Protein AF-A0A4P9ZA91-F1 (afdb_monomer_lite)

Sequence (167 aa):
MGTISAMVVMFHLCQRIFALCLKIILFPQLQAVVFDAVLTREGLYDVLFNYNLRNRYKPDTLNIPRILFKSVLPTLFSEISHLALVLVPVVGPLIVSIKRAPRRAKDGHKRCFELLGWKPEVINDYCAKNNFDYTKVGLVLLFLEMIPGFTFFFLFTNNIGMALWMV

InterPro domains:
  IPR052786 Outer_spore_wall_assembly [PTHR34292] (3-166)

Secondary structure (DSSP, 8-state):
-HHHHHHHHHHHHHHHHHHHHHHHHHHHHHHHHHHHHHHHHTT-HHHHHHHHHHTT--------HHHHHHHHHHHHHHHHHHHHHHTSTTHHHHHHHHHHHHHHHHHHTHHHHHHTT--HHHHHHHHHHTHHHHHHHHHHHHHHHTSTTTHHHHHHHHHHHHHHTT-

Structure (mmCIF, N/CA/C/O backbone):
data_AF-A0A4P9ZA91-F1
#
_entry.id   AF-A0A4P9ZA91-F1
#
loop_
_atom_site.group_PDB
_atom_site.id
_atom_site.type_symbol
_atom_site.label_atom_id
_atom_site.label_alt_id
_atom_site.label_comp_id
_atom_site.label_asym_id
_atom_site.label_entity_id
_atom_site.label_seq_id
_atom_site.pdbx_PDB_ins_code
_atom_site.Cartn_x
_atom_site.Cartn_y
_atom_site.Cartn_z
_atom_site.occupancy
_atom_site.B_iso_or_equiv
_atom_site.auth_seq_id
_atom_site.auth_comp_id
_atom_site.auth_asym_id
_atom_site.auth_atom_id
_atom_site.pdbx_PDB_model_num
ATOM 1 N N . MET A 1 1 ? 13.490 5.624 -43.321 1.00 62.06 1 MET A N 1
ATOM 2 C CA . MET A 1 1 ? 13.629 4.813 -42.087 1.00 62.06 1 MET A CA 1
ATOM 3 C C . MET A 1 1 ? 13.373 5.627 -40.811 1.00 62.06 1 MET A C 1
ATOM 5 O O . MET A 1 1 ? 12.617 5.157 -39.973 1.00 62.06 1 MET A O 1
ATOM 9 N N . GLY A 1 2 ? 13.910 6.849 -40.660 1.00 81.44 2 GLY A N 1
ATOM 10 C CA . GLY A 1 2 ? 13.720 7.655 -39.436 1.00 81.44 2 GLY A CA 1
ATOM 11 C C . GLY A 1 2 ? 12.282 8.116 -39.1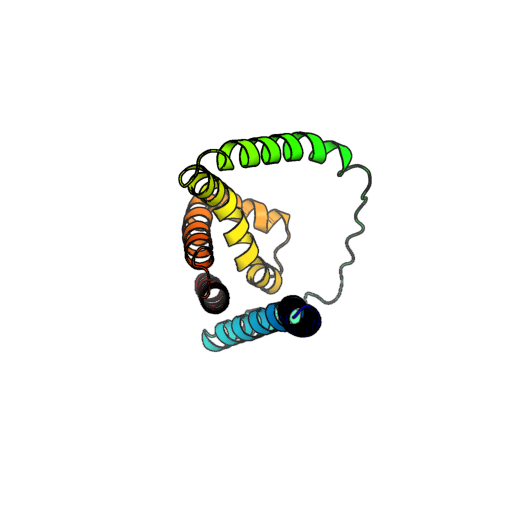37 1.00 81.44 2 GLY A C 1
ATOM 12 O O . GLY A 1 2 ? 11.884 8.154 -37.979 1.00 81.44 2 GLY A O 1
ATOM 13 N N . THR A 1 3 ? 11.469 8.398 -40.159 1.00 88.12 3 THR A N 1
ATOM 14 C CA . THR A 1 3 ? 10.080 8.875 -39.992 1.00 88.12 3 THR A CA 1
ATOM 15 C C . THR A 1 3 ? 9.137 7.810 -39.427 1.00 88.12 3 THR A C 1
ATOM 17 O O . THR A 1 3 ? 8.306 8.115 -38.578 1.00 88.12 3 THR A O 1
ATOM 20 N N . ILE A 1 4 ? 9.306 6.549 -39.835 1.00 91.25 4 ILE A N 1
ATOM 21 C CA . ILE A 1 4 ? 8.513 5.417 -39.330 1.00 91.25 4 ILE A CA 1
ATOM 22 C C . ILE A 1 4 ? 8.850 5.155 -37.856 1.00 91.25 4 ILE A C 1
ATOM 24 O O . ILE A 1 4 ? 7.950 5.009 -37.034 1.00 91.25 4 ILE A O 1
ATOM 28 N N . SER A 1 5 ? 10.140 5.181 -37.501 1.00 87.88 5 SER A N 1
ATOM 29 C CA . SER A 1 5 ? 10.580 5.075 -36.103 1.00 87.88 5 SER A CA 1
ATOM 30 C C . SER A 1 5 ? 10.004 6.209 -35.242 1.00 87.88 5 SER A C 1
ATOM 32 O O . SER A 1 5 ? 9.466 5.956 -34.165 1.00 87.88 5 SER A O 1
ATOM 34 N N . ALA A 1 6 ? 10.005 7.448 -35.751 1.00 92.06 6 ALA A N 1
ATOM 35 C CA . ALA A 1 6 ? 9.415 8.588 -35.053 1.00 92.06 6 ALA A CA 1
ATOM 36 C C . ALA A 1 6 ? 7.902 8.421 -34.805 1.00 92.06 6 ALA A C 1
ATOM 38 O O . ALA A 1 6 ? 7.435 8.715 -33.705 1.00 92.06 6 ALA A O 1
ATOM 39 N N . MET A 1 7 ? 7.143 7.896 -35.776 1.00 92.56 7 MET A N 1
ATOM 40 C CA . MET A 1 7 ? 5.708 7.613 -35.611 1.00 92.56 7 MET A CA 1
ATOM 41 C C . MET A 1 7 ? 5.442 6.543 -34.545 1.00 92.56 7 MET A C 1
ATOM 43 O O . MET A 1 7 ? 4.571 6.727 -33.694 1.00 92.56 7 MET A O 1
ATOM 47 N N . VAL A 1 8 ? 6.222 5.456 -34.542 1.00 93.31 8 VAL A N 1
ATOM 48 C CA . VAL A 1 8 ? 6.110 4.383 -33.537 1.00 93.31 8 VAL A CA 1
ATOM 49 C C . VAL A 1 8 ? 6.415 4.914 -32.134 1.00 93.31 8 VAL A C 1
ATOM 51 O O . VAL A 1 8 ? 5.679 4.635 -31.185 1.00 93.31 8 VAL A O 1
ATOM 54 N N . VAL A 1 9 ? 7.454 5.742 -31.993 1.00 93.50 9 VAL A N 1
ATOM 55 C CA . VAL A 1 9 ? 7.795 6.379 -30.712 1.00 93.50 9 VAL A CA 1
ATOM 56 C C . VAL A 1 9 ? 6.687 7.330 -30.254 1.00 93.50 9 VAL A C 1
ATOM 58 O O . VAL A 1 9 ? 6.321 7.304 -29.078 1.00 93.50 9 VAL A O 1
ATOM 61 N N . MET A 1 10 ? 6.101 8.123 -31.157 1.00 94.88 10 MET A N 1
ATOM 62 C CA . MET A 1 10 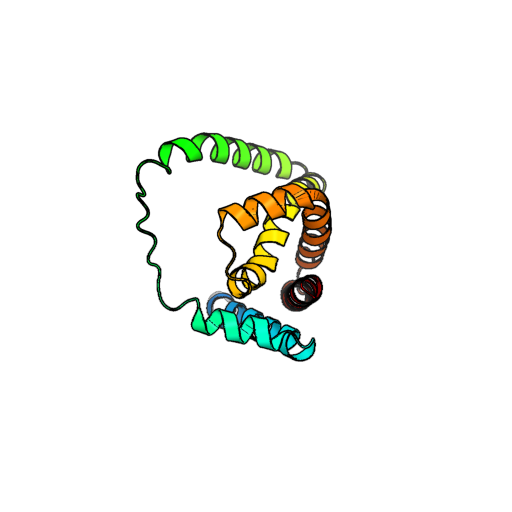? 4.988 9.013 -30.809 1.00 94.88 10 MET A CA 1
ATOM 63 C C . MET A 1 10 ? 3.758 8.242 -30.324 1.00 94.88 10 MET A C 1
ATOM 65 O O . MET A 1 10 ? 3.142 8.635 -29.333 1.00 94.88 10 MET A O 1
ATOM 69 N N . PHE A 1 11 ? 3.432 7.121 -30.970 1.00 94.69 11 PHE A N 1
ATOM 70 C CA . PHE A 1 11 ? 2.328 6.266 -30.544 1.00 94.69 11 PHE A CA 1
ATOM 71 C C . PHE A 1 11 ? 2.568 5.692 -29.139 1.00 94.69 11 PHE A C 1
ATOM 73 O O . PHE A 1 11 ? 1.695 5.784 -28.275 1.00 94.69 11 PHE A O 1
ATOM 80 N N . HIS A 1 12 ? 3.778 5.194 -28.861 1.00 91.19 12 HIS A N 1
ATOM 81 C CA . HIS A 1 12 ? 4.141 4.714 -27.524 1.00 91.19 12 HIS A CA 1
ATOM 82 C C . HIS A 1 12 ? 4.099 5.814 -26.456 1.00 91.19 12 HIS A C 1
ATOM 84 O O . HIS A 1 12 ? 3.671 5.555 -25.328 1.00 91.19 12 HIS A O 1
ATOM 90 N N . LEU A 1 13 ? 4.523 7.037 -26.787 1.00 92.06 13 LEU A N 1
ATOM 91 C CA . LEU A 1 13 ? 4.426 8.185 -25.884 1.00 92.06 13 LEU A CA 1
ATOM 92 C C . LEU A 1 13 ? 2.964 8.519 -25.580 1.00 92.06 13 LEU A C 1
ATOM 94 O O . LEU A 1 13 ? 2.604 8.654 -24.412 1.00 92.06 13 LEU A O 1
ATOM 98 N N . CYS A 1 14 ? 2.115 8.571 -26.607 1.00 94.75 14 CYS A N 1
ATOM 99 C CA . CYS A 1 14 ? 0.687 8.826 -26.455 1.00 94.75 14 CYS A CA 1
ATOM 100 C C . CYS A 1 14 ? 0.012 7.756 -25.581 1.00 94.75 14 CYS A C 1
ATOM 102 O O . CYS A 1 14 ? -0.679 8.085 -24.617 1.00 94.75 14 CYS A O 1
ATOM 104 N N . GLN A 1 15 ? 0.301 6.473 -25.827 1.00 91.38 15 GLN A N 1
ATOM 105 C CA . GLN A 1 15 ? -0.215 5.364 -25.021 1.00 91.38 15 GLN A CA 1
ATOM 106 C C . GLN A 1 15 ? 0.226 5.459 -23.551 1.00 91.38 15 GLN A C 1
ATOM 108 O O . GLN A 1 15 ? -0.581 5.228 -22.650 1.00 91.38 15 GLN A O 1
ATOM 113 N N . ARG A 1 16 ? 1.488 5.826 -23.285 1.00 87.75 16 ARG A N 1
ATOM 114 C CA . ARG A 1 16 ? 2.001 6.021 -21.917 1.00 87.75 16 ARG A CA 1
ATOM 115 C C . ARG A 1 16 ? 1.309 7.182 -21.210 1.00 87.75 16 ARG A C 1
ATOM 117 O O . ARG A 1 16 ? 0.922 7.031 -20.054 1.00 87.75 16 ARG A O 1
ATOM 124 N N . ILE A 1 17 ? 1.125 8.307 -21.896 1.00 89.19 17 ILE A N 1
ATOM 125 C CA . ILE A 1 17 ? 0.430 9.483 -21.356 1.00 89.19 17 ILE A CA 1
ATOM 126 C C . ILE A 1 17 ? -1.028 9.137 -21.038 1.00 89.19 17 ILE A C 1
ATOM 128 O O . ILE A 1 17 ? -1.505 9.427 -19.943 1.00 89.19 17 ILE A O 1
ATOM 132 N N . PHE A 1 18 ? -1.719 8.459 -21.954 1.00 89.38 18 PHE A N 1
ATOM 133 C CA . PHE A 1 18 ? -3.103 8.042 -21.755 1.00 89.38 18 PHE A CA 1
ATOM 134 C C . PHE A 1 18 ? -3.251 7.065 -20.580 1.00 89.38 18 PHE A C 1
ATOM 136 O O . PHE A 1 18 ? -4.099 7.264 -19.710 1.00 89.38 18 PHE A O 1
ATOM 143 N N . ALA A 1 19 ? -2.380 6.056 -20.495 1.00 83.31 19 ALA A N 1
ATOM 144 C CA . ALA A 1 19 ? -2.368 5.109 -19.382 1.00 83.31 19 ALA A CA 1
ATOM 145 C C . ALA A 1 19 ? -2.098 5.799 -18.033 1.00 83.31 19 ALA A C 1
ATOM 147 O O . ALA A 1 19 ? -2.733 5.463 -17.033 1.00 83.31 19 ALA A O 1
ATOM 148 N N . LEU A 1 20 ? -1.198 6.789 -17.998 1.00 82.88 20 LEU A N 1
ATOM 149 C CA . LEU A 1 20 ? -0.969 7.609 -16.806 1.00 82.88 20 LEU A CA 1
ATOM 150 C C . LEU A 1 20 ? -2.218 8.410 -16.428 1.00 82.88 20 LEU A C 1
ATOM 152 O O . LEU A 1 20 ? -2.586 8.440 -15.258 1.00 82.88 20 LEU A O 1
ATOM 156 N N . CYS A 1 21 ? -2.895 9.007 -17.407 1.00 82.56 21 CYS A N 1
ATOM 157 C CA . CYS A 1 21 ? -4.103 9.794 -17.183 1.00 82.56 21 CYS A CA 1
ATOM 158 C C . CYS A 1 21 ? -5.231 8.936 -16.585 1.00 82.56 21 CYS A C 1
ATOM 160 O O . CYS A 1 21 ? -5.789 9.281 -15.542 1.00 82.56 21 CYS A O 1
ATOM 162 N N . LEU A 1 22 ? -5.486 7.756 -17.167 1.00 82.25 22 LEU A N 1
ATOM 163 C CA . LEU A 1 22 ? -6.441 6.785 -16.624 1.00 82.25 22 LEU A CA 1
ATOM 164 C C . LEU A 1 22 ? -6.067 6.345 -15.206 1.00 82.25 22 LEU A C 1
ATOM 166 O O . LEU A 1 22 ? -6.927 6.280 -14.328 1.00 82.25 22 LEU A O 1
ATOM 170 N N . LYS A 1 23 ? -4.783 6.071 -14.957 1.00 76.38 23 LYS A N 1
ATOM 171 C CA . LYS A 1 23 ? -4.310 5.646 -13.637 1.00 76.38 23 LYS A CA 1
ATOM 172 C C . LYS A 1 23 ? -4.464 6.740 -12.577 1.00 76.38 23 LYS A C 1
ATOM 174 O O . LYS A 1 23 ? -4.710 6.422 -11.422 1.00 76.38 23 LYS A O 1
ATOM 179 N N . ILE A 1 24 ? -4.315 8.010 -12.942 1.00 77.31 24 ILE A N 1
ATOM 180 C CA . ILE A 1 24 ? -4.440 9.124 -11.994 1.00 77.31 24 ILE A CA 1
ATOM 181 C C . ILE A 1 24 ? -5.912 9.428 -11.693 1.00 77.31 24 ILE A C 1
ATOM 183 O O . ILE A 1 24 ? -6.251 9.679 -10.541 1.00 77.31 24 ILE A O 1
ATOM 187 N N . ILE A 1 25 ? -6.782 9.398 -12.707 1.00 76.19 25 ILE A N 1
ATOM 188 C CA . ILE A 1 25 ? -8.174 9.856 -12.576 1.00 76.19 25 ILE A CA 1
ATOM 189 C C . ILE A 1 25 ? -9.115 8.708 -12.202 1.00 76.19 25 ILE A C 1
ATOM 191 O O . ILE A 1 25 ? -9.840 8.789 -11.213 1.00 76.19 25 ILE A O 1
ATOM 195 N N . LEU A 1 26 ? -9.111 7.634 -12.993 1.00 74.75 26 LEU A N 1
ATOM 196 C CA . LEU A 1 26 ? -10.138 6.595 -12.927 1.00 74.75 26 LEU A CA 1
ATOM 197 C C . LEU A 1 26 ? -9.857 5.588 -11.809 1.00 74.75 26 LEU A C 1
ATOM 199 O O . LEU A 1 26 ? -10.764 5.130 -11.119 1.00 74.75 26 LEU A O 1
ATOM 203 N N . PHE A 1 27 ? -8.585 5.254 -11.617 1.00 77.81 27 PHE A N 1
ATOM 204 C CA . PHE A 1 27 ? -8.168 4.235 -10.665 1.00 77.81 27 PHE A CA 1
ATOM 205 C C . PHE A 1 27 ? -8.568 4.508 -9.203 1.00 77.81 27 PHE A C 1
ATOM 207 O O . PHE A 1 27 ? -9.175 3.619 -8.602 1.00 77.81 27 PHE A O 1
ATOM 214 N N . PRO A 1 28 ? -8.316 5.699 -8.618 1.00 73.06 28 PRO A N 1
ATOM 215 C CA . PRO A 1 28 ? -8.732 5.964 -7.239 1.00 73.06 28 PRO A CA 1
ATOM 216 C C . PRO A 1 28 ? -10.258 5.948 -7.072 1.00 73.06 28 PRO A C 1
ATOM 218 O O . PRO A 1 28 ? -10.759 5.476 -6.054 1.00 73.06 28 PRO A O 1
ATOM 221 N N . GLN A 1 29 ? -11.008 6.413 -8.078 1.00 73.94 29 GLN A N 1
ATOM 222 C CA . GLN A 1 29 ? -12.473 6.418 -8.044 1.00 73.94 29 GLN A CA 1
ATOM 223 C C . GLN A 1 29 ? -13.047 5.000 -8.115 1.00 73.94 29 GLN A C 1
ATOM 225 O O . GLN A 1 29 ? -13.918 4.648 -7.324 1.00 73.94 29 GLN A O 1
ATOM 230 N N . LEU A 1 30 ? -12.525 4.162 -9.017 1.00 77.69 30 LEU A N 1
ATOM 231 C CA . LEU A 1 30 ? -12.945 2.766 -9.147 1.00 77.69 30 LEU A CA 1
ATOM 232 C C . LEU A 1 30 ? -12.692 1.975 -7.862 1.00 77.69 30 LEU A C 1
ATOM 234 O O . LEU A 1 30 ? -13.559 1.221 -7.428 1.00 77.69 30 LEU A O 1
ATOM 238 N N . GLN A 1 31 ? -11.527 2.159 -7.237 1.00 79.06 31 GLN A N 1
ATOM 239 C CA . GLN A 1 31 ? -11.221 1.495 -5.972 1.00 79.06 31 GLN A CA 1
ATOM 240 C C . GLN A 1 31 ? -12.192 1.919 -4.864 1.00 79.06 31 GLN A C 1
ATOM 242 O O . GLN A 1 31 ? -12.687 1.055 -4.146 1.00 79.06 31 GLN A O 1
ATOM 247 N N . ALA A 1 32 ? -12.527 3.208 -4.758 1.00 77.62 32 ALA A N 1
ATOM 248 C CA . ALA A 1 32 ? -13.494 3.684 -3.769 1.00 77.62 32 ALA A CA 1
ATOM 249 C C . ALA A 1 32 ? -14.900 3.100 -3.995 1.00 77.62 32 ALA A C 1
ATOM 251 O O . ALA A 1 32 ? -15.512 2.601 -3.057 1.00 77.62 32 ALA A O 1
ATOM 252 N N . VAL A 1 33 ? -15.386 3.081 -5.240 1.00 79.88 33 VAL A N 1
ATOM 253 C CA . VAL A 1 33 ? -16.721 2.547 -5.567 1.00 79.88 33 VAL A CA 1
ATOM 254 C C . VAL A 1 33 ? -16.810 1.044 -5.305 1.00 79.88 33 VAL A C 1
ATOM 256 O O . VAL A 1 33 ? -17.789 0.580 -4.728 1.00 79.88 33 VAL A O 1
ATOM 259 N N . VAL A 1 34 ? -15.792 0.271 -5.697 1.00 81.69 34 VAL A N 1
ATOM 260 C CA . VAL A 1 34 ? -15.755 -1.178 -5.436 1.00 81.69 34 VAL A CA 1
ATOM 261 C C . VAL A 1 34 ? -15.710 -1.453 -3.936 1.00 81.69 34 VAL A C 1
ATOM 263 O O . VAL A 1 34 ? -16.403 -2.345 -3.456 1.00 81.69 34 VAL A O 1
ATOM 266 N N . PHE A 1 35 ? -14.928 -0.671 -3.196 1.00 80.56 35 PHE A N 1
ATOM 267 C CA . PHE A 1 35 ? -14.824 -0.779 -1.747 1.00 80.56 35 PHE A CA 1
ATOM 268 C C . PHE A 1 35 ? -16.174 -0.522 -1.061 1.00 80.56 35 PHE A C 1
ATOM 270 O O . PHE A 1 35 ? -16.652 -1.357 -0.295 1.00 80.56 35 PHE A O 1
ATOM 277 N N . ASP A 1 36 ? -16.834 0.585 -1.406 1.00 79.62 36 ASP A N 1
ATOM 278 C CA . ASP A 1 36 ? -18.139 0.951 -0.850 1.00 79.62 36 ASP A CA 1
ATOM 279 C C . ASP A 1 36 ? -19.227 -0.080 -1.245 1.00 79.62 36 ASP A C 1
ATOM 281 O O . ASP A 1 36 ? -20.104 -0.419 -0.442 1.00 79.62 36 ASP A O 1
ATOM 285 N N . ALA A 1 37 ? -19.141 -0.654 -2.453 1.00 82.19 37 ALA A N 1
ATOM 286 C CA . ALA A 1 37 ? -20.047 -1.707 -2.916 1.00 82.19 37 ALA A CA 1
ATOM 287 C C . ALA A 1 37 ? -19.889 -3.023 -2.134 1.00 82.19 37 ALA A C 1
ATOM 289 O O . ALA A 1 37 ? -20.892 -3.680 -1.850 1.00 82.19 37 ALA A O 1
ATOM 290 N N . VAL A 1 38 ? -18.660 -3.408 -1.768 1.00 83.06 38 VAL A N 1
ATOM 291 C CA . VAL A 1 38 ? -18.400 -4.594 -0.930 1.00 83.06 38 VAL A CA 1
ATOM 292 C C . VAL A 1 38 ? -18.980 -4.396 0.467 1.00 83.06 38 VAL A C 1
ATOM 294 O O . VAL A 1 38 ? -19.724 -5.250 0.937 1.00 83.06 38 VAL A O 1
ATOM 297 N N . LEU A 1 39 ? -18.747 -3.241 1.093 1.00 79.94 39 LEU A N 1
ATOM 298 C CA . LEU A 1 39 ? -19.287 -2.955 2.428 1.00 79.94 39 LEU A CA 1
ATOM 299 C C . LEU A 1 39 ? -20.815 -2.950 2.473 1.00 79.94 39 LEU A C 1
ATOM 301 O O . LEU A 1 39 ? -21.416 -3.407 3.444 1.00 79.94 39 LEU A O 1
ATOM 305 N N . THR A 1 40 ? -21.448 -2.459 1.408 1.00 80.69 40 THR A N 1
ATOM 306 C CA . THR A 1 40 ? -22.910 -2.482 1.288 1.00 80.69 40 THR A CA 1
ATOM 307 C C . THR A 1 40 ? -23.436 -3.917 1.193 1.00 80.69 40 THR A C 1
ATOM 309 O O . THR A 1 40 ? -24.486 -4.221 1.754 1.00 80.69 40 THR A O 1
ATOM 312 N N . ARG A 1 41 ? -22.710 -4.813 0.510 1.00 81.44 41 ARG A N 1
ATOM 313 C CA . ARG A 1 41 ? -23.088 -6.229 0.373 1.00 81.44 41 ARG A CA 1
ATOM 314 C C . ARG A 1 41 ? -22.940 -7.020 1.668 1.00 81.44 41 ARG A C 1
ATOM 316 O O . ARG A 1 41 ? -23.796 -7.849 1.945 1.00 81.44 41 ARG A O 1
ATOM 323 N N . GLU A 1 42 ? -21.907 -6.736 2.452 1.00 81.81 42 GLU A N 1
ATOM 324 C CA . GLU A 1 42 ? -21.642 -7.401 3.737 1.00 81.81 42 GLU A CA 1
ATOM 325 C C . GLU A 1 42 ? -22.506 -6.851 4.895 1.00 81.81 42 GLU A C 1
ATOM 327 O O . GLU A 1 42 ? -22.371 -7.271 6.039 1.00 81.81 42 GLU A O 1
ATOM 332 N N . GLY A 1 43 ? -23.428 -5.919 4.618 1.00 73.38 43 GLY A N 1
ATOM 333 C CA . GLY A 1 43 ? -24.405 -5.437 5.599 1.00 73.38 43 GLY A CA 1
ATOM 334 C C . GLY A 1 43 ? -23.936 -4.276 6.484 1.00 73.38 43 GLY A C 1
ATOM 335 O O . GLY A 1 43 ? -24.651 -3.903 7.408 1.00 73.38 43 GLY A O 1
ATOM 336 N N . LEU A 1 44 ? -22.796 -3.635 6.193 1.00 70.56 44 LEU A N 1
ATOM 337 C CA . LEU A 1 44 ? -22.288 -2.473 6.948 1.00 70.56 44 LEU A CA 1
ATOM 338 C C . LEU A 1 44 ? -22.857 -1.121 6.461 1.00 70.56 44 LEU A C 1
ATOM 340 O O . LEU A 1 44 ? -22.183 -0.085 6.490 1.00 70.56 44 LEU A O 1
ATOM 344 N N . TYR A 1 45 ? -24.121 -1.096 6.034 1.00 63.25 45 TYR A N 1
ATOM 345 C CA . TYR A 1 45 ? -24.775 0.117 5.523 1.00 63.25 45 TYR A CA 1
ATOM 346 C C . TYR A 1 45 ? -24.834 1.253 6.566 1.00 63.25 45 TYR A C 1
ATOM 348 O O . TYR A 1 45 ? -24.667 2.425 6.215 1.00 63.25 45 TYR A O 1
ATOM 356 N N . ASP A 1 46 ? -24.976 0.919 7.852 1.00 64.19 46 ASP A N 1
ATOM 357 C CA . ASP A 1 46 ? -25.058 1.895 8.949 1.00 64.19 46 ASP A CA 1
ATOM 358 C C . ASP A 1 46 ? -23.748 2.668 9.175 1.00 64.19 46 ASP A C 1
ATOM 360 O O . ASP A 1 46 ? -23.766 3.834 9.584 1.00 64.19 46 ASP A O 1
ATOM 364 N N . VAL A 1 47 ? -22.597 2.058 8.874 1.00 65.62 47 VAL A N 1
ATOM 365 C CA . VAL A 1 47 ? -21.279 2.703 9.016 1.00 65.62 47 VAL A CA 1
ATOM 366 C C . VAL A 1 47 ? -21.078 3.758 7.923 1.00 65.62 47 VAL A C 1
ATOM 368 O O . VAL A 1 47 ? -20.640 4.874 8.206 1.00 65.62 47 VAL A O 1
ATOM 371 N N . LEU A 1 48 ? -21.483 3.447 6.688 1.00 60.91 48 LEU A N 1
ATOM 372 C CA . LEU A 1 48 ? -21.462 4.377 5.552 1.00 60.91 48 LEU A CA 1
ATOM 373 C C . LEU A 1 48 ? -22.420 5.563 5.750 1.00 60.91 48 LEU A C 1
ATOM 375 O O . LEU A 1 48 ? -22.071 6.705 5.437 1.00 60.91 48 LEU A O 1
ATOM 379 N N . PHE A 1 49 ? -23.614 5.321 6.300 1.00 59.53 49 PHE A N 1
ATOM 380 C CA . PHE A 1 49 ? -24.594 6.379 6.554 1.00 59.53 49 PHE A CA 1
ATOM 381 C C . PHE A 1 49 ? -24.146 7.331 7.677 1.00 59.53 49 PHE A C 1
ATOM 383 O O . PHE A 1 49 ? -24.198 8.555 7.516 1.00 59.53 49 PHE A O 1
ATOM 390 N N . ASN A 1 50 ? -23.616 6.790 8.781 1.00 63.69 50 ASN A N 1
ATOM 391 C CA . ASN A 1 50 ? -23.099 7.587 9.898 1.00 63.69 50 ASN A CA 1
ATOM 392 C C . ASN A 1 50 ? -21.866 8.431 9.522 1.00 63.69 50 ASN A C 1
ATOM 394 O O . ASN A 1 50 ? -21.702 9.543 10.034 1.00 63.69 50 ASN A O 1
ATOM 398 N N . TYR A 1 51 ? -21.026 7.959 8.594 1.00 60.69 51 TYR A N 1
ATOM 399 C CA . TYR A 1 51 ? -19.898 8.730 8.062 1.00 60.69 51 TYR A CA 1
ATOM 400 C C . TYR A 1 51 ? -20.341 10.028 7.367 1.00 60.69 51 TYR A C 1
ATOM 402 O O . TYR A 1 51 ? -19.835 11.110 7.686 1.00 60.69 51 TYR A O 1
ATOM 410 N N . ASN A 1 52 ? -21.315 9.935 6.452 1.00 57.88 52 ASN A N 1
ATOM 411 C CA . ASN A 1 52 ? -21.781 11.071 5.647 1.00 57.88 52 ASN A CA 1
ATOM 412 C C . ASN A 1 52 ? -22.365 12.212 6.502 1.00 57.88 52 ASN A C 1
ATOM 414 O O . ASN A 1 52 ? -22.280 13.380 6.122 1.00 57.88 52 ASN A O 1
ATOM 418 N N . LEU A 1 53 ? -22.915 11.897 7.680 1.00 56.41 53 LEU A N 1
ATOM 419 C CA . LEU A 1 53 ? -23.443 12.888 8.623 1.00 56.41 53 LEU A CA 1
ATOM 420 C C . LEU A 1 53 ? -22.350 13.539 9.484 1.00 56.41 53 LEU A C 1
ATOM 422 O O . LEU A 1 53 ? -22.445 14.722 9.817 1.00 56.41 53 LEU A O 1
ATOM 426 N N . ARG A 1 54 ? -21.301 12.787 9.832 1.00 57.28 54 ARG A N 1
ATOM 427 C CA . ARG A 1 54 ? -20.234 13.228 10.741 1.00 57.28 54 ARG A CA 1
ATOM 428 C C . ARG A 1 54 ? -19.167 14.081 10.053 1.00 57.28 54 ARG A C 1
ATOM 430 O O . ARG A 1 54 ? -18.563 14.933 10.701 1.00 57.28 54 ARG A O 1
ATOM 437 N N . ASN A 1 55 ? -18.946 13.894 8.752 1.00 52.91 55 ASN A N 1
ATOM 438 C CA . ASN A 1 55 ? -17.818 14.500 8.043 1.00 52.91 55 ASN A CA 1
ATOM 439 C C . ASN A 1 55 ? -18.080 15.923 7.495 1.00 52.91 55 ASN A C 1
ATOM 441 O O . ASN A 1 55 ? -17.366 16.392 6.611 1.00 52.91 55 ASN A O 1
ATOM 445 N N . ARG A 1 56 ? -19.101 16.634 8.002 1.00 49.41 56 ARG A N 1
ATOM 446 C CA . ARG A 1 56 ? -19.526 17.929 7.441 1.00 49.41 56 ARG A CA 1
ATOM 447 C C . ARG A 1 56 ? -18.633 19.130 7.788 1.00 49.41 56 ARG A C 1
ATOM 449 O O . ARG A 1 56 ? -18.783 20.158 7.140 1.00 49.41 56 ARG A O 1
ATOM 456 N N . TYR A 1 57 ? -17.719 19.056 8.759 1.00 44.97 57 TYR A N 1
ATOM 457 C CA . TYR A 1 57 ? -16.783 20.161 9.021 1.00 44.97 57 TYR A CA 1
ATOM 458 C C . TYR A 1 57 ? -15.655 19.771 9.985 1.00 44.97 57 TYR A C 1
ATOM 460 O O . TYR A 1 57 ? -15.908 19.540 11.168 1.00 44.97 57 TYR A O 1
ATOM 468 N N . LYS A 1 58 ? -14.401 19.800 9.514 1.00 47.62 58 LYS A N 1
ATOM 469 C CA . LYS A 1 58 ? -13.273 20.272 10.332 1.00 47.62 58 LYS A CA 1
ATOM 470 C C . LYS A 1 58 ? -12.063 20.637 9.460 1.00 47.62 58 LYS A C 1
ATOM 472 O O . LYS A 1 58 ? -11.387 19.740 8.963 1.00 47.62 58 LYS A O 1
ATOM 477 N N . PRO A 1 59 ? -11.775 21.932 9.251 1.00 47.50 59 PRO A N 1
ATOM 478 C CA . PRO A 1 59 ? -10.484 22.343 8.727 1.00 47.50 59 PRO A CA 1
ATOM 479 C C . PRO A 1 59 ? -9.456 22.245 9.860 1.00 47.50 59 PRO A C 1
ATOM 481 O O . PRO A 1 59 ? -9.539 22.975 10.848 1.00 47.50 59 PRO A O 1
ATOM 484 N N . ASP A 1 60 ? -8.501 21.328 9.733 1.00 53.97 60 ASP A N 1
ATOM 485 C CA . ASP A 1 60 ? -7.337 21.299 10.614 1.00 53.97 60 ASP A CA 1
ATOM 486 C C . ASP A 1 60 ? -6.410 22.464 10.242 1.00 53.97 60 ASP A C 1
ATOM 488 O O . ASP A 1 60 ? -5.840 22.524 9.151 1.00 53.97 60 ASP A O 1
ATOM 492 N N . THR A 1 61 ? -6.253 23.417 11.158 1.00 53.16 61 THR A N 1
ATOM 493 C CA . THR A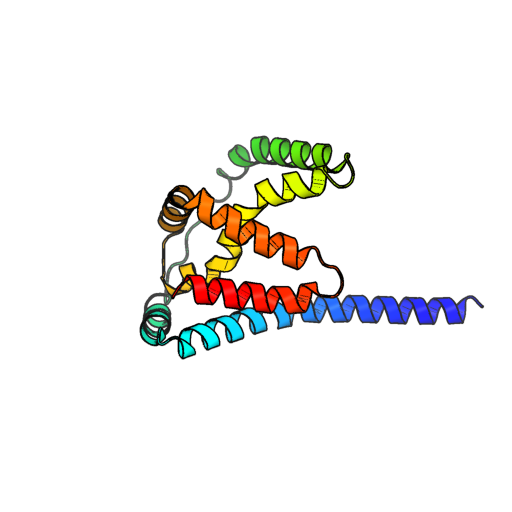 1 61 ? -5.252 24.480 11.067 1.00 53.16 61 THR A CA 1
ATOM 494 C C . THR A 1 61 ? -3.878 23.902 11.402 1.00 53.16 61 THR A C 1
ATOM 496 O O . THR A 1 61 ? -3.455 23.829 12.556 1.00 53.16 61 THR A O 1
ATOM 499 N N . LEU A 1 62 ? -3.174 23.444 10.367 1.00 59.97 62 LEU A N 1
ATOM 500 C CA . LEU A 1 62 ? -1.849 22.844 10.489 1.00 59.97 62 LEU A CA 1
ATOM 501 C C . LEU A 1 62 ? -0.757 23.930 10.455 1.00 59.97 62 LEU A C 1
ATOM 503 O O . LEU A 1 62 ? -0.550 24.594 9.442 1.00 59.97 62 LEU A O 1
ATOM 507 N N . ASN A 1 63 ? -0.016 24.092 11.553 1.00 58.72 63 ASN A N 1
ATOM 508 C CA . ASN A 1 63 ? 1.167 24.959 11.612 1.00 58.72 63 ASN A CA 1
ATOM 509 C C . ASN A 1 63 ? 2.387 24.241 11.003 1.00 58.72 63 ASN A C 1
ATOM 511 O O . ASN A 1 63 ? 3.107 23.497 11.670 1.00 58.72 63 ASN A O 1
ATOM 515 N N . ILE A 1 64 ? 2.607 24.486 9.710 1.00 59.31 64 ILE A N 1
ATOM 516 C CA . ILE A 1 64 ? 3.516 23.755 8.810 1.00 59.31 64 ILE A CA 1
ATOM 517 C C . ILE A 1 64 ? 5.039 23.931 9.065 1.00 59.31 64 ILE A C 1
ATOM 519 O O . ILE A 1 64 ? 5.771 22.965 8.838 1.00 59.31 64 ILE A O 1
ATOM 523 N N . PRO A 1 65 ? 5.595 25.056 9.570 1.00 59.06 65 PRO A N 1
ATOM 524 C CA . PRO A 1 65 ? 7.051 25.244 9.484 1.00 59.06 65 PRO A CA 1
ATOM 525 C C .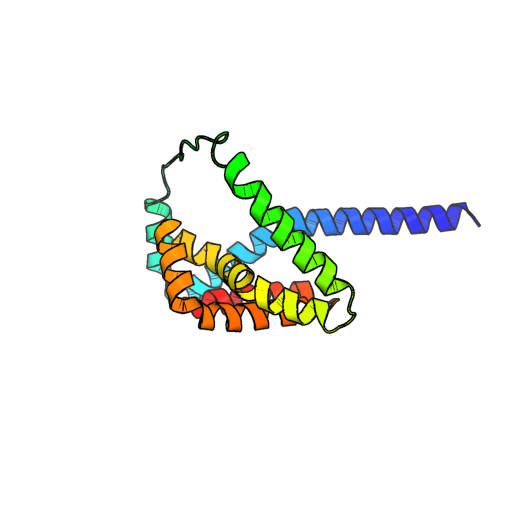 PRO A 1 65 ? 7.882 24.493 10.545 1.00 59.06 65 PRO A C 1
ATOM 527 O O . PRO A 1 65 ? 9.060 24.229 10.316 1.00 59.06 65 PRO A O 1
ATOM 530 N N . ARG A 1 66 ? 7.315 24.096 11.698 1.00 57.88 66 ARG A N 1
ATOM 531 C CA . ARG A 1 66 ? 8.097 23.523 12.824 1.00 57.88 66 ARG A CA 1
ATOM 532 C C . ARG A 1 66 ? 8.268 21.996 12.769 1.00 57.88 66 ARG A C 1
ATOM 534 O O . ARG A 1 66 ? 9.203 21.463 13.362 1.00 57.88 66 ARG A O 1
ATOM 541 N N . ILE A 1 67 ? 7.388 21.296 12.052 1.00 57.44 67 ILE A N 1
ATOM 542 C CA . ILE A 1 67 ? 7.388 19.824 11.937 1.00 57.44 67 ILE A CA 1
ATOM 543 C C . ILE A 1 67 ? 8.344 19.358 10.826 1.00 57.44 67 ILE A C 1
ATOM 545 O O . ILE A 1 67 ? 8.982 18.313 10.957 1.00 57.44 67 ILE A O 1
ATOM 549 N N . LEU A 1 68 ? 8.516 20.175 9.780 1.00 59.56 68 LEU A N 1
ATOM 550 C CA . LEU A 1 68 ? 9.409 19.889 8.656 1.00 59.56 68 LEU A CA 1
ATOM 551 C C . LEU A 1 68 ? 10.862 19.684 9.111 1.00 59.56 68 LEU A C 1
ATOM 553 O O . LEU A 1 68 ? 11.463 18.667 8.792 1.00 59.56 68 LEU A O 1
ATOM 557 N N . PHE A 1 69 ? 11.428 20.575 9.927 1.00 56.50 69 PHE A N 1
ATOM 558 C CA . PHE A 1 69 ? 12.866 20.513 10.226 1.00 56.50 69 PHE A CA 1
ATOM 559 C C . PHE A 1 69 ? 13.267 19.343 11.146 1.00 56.50 69 PHE A C 1
ATOM 561 O O . PHE A 1 69 ? 14.354 18.786 11.014 1.00 56.50 69 PHE A O 1
ATOM 568 N N . LYS A 1 70 ? 12.378 18.913 12.053 1.00 56.56 70 LYS A N 1
ATOM 569 C CA . LYS A 1 70 ? 12.674 17.835 13.017 1.00 56.56 70 LYS A CA 1
ATOM 570 C C . LYS A 1 70 ? 12.465 16.427 12.439 1.00 56.56 70 LYS A C 1
ATOM 572 O O . LYS A 1 70 ? 12.992 15.463 12.986 1.00 56.56 70 LYS A O 1
ATOM 577 N N . SER A 1 71 ? 11.725 16.303 11.333 1.00 58.69 71 SER A N 1
ATOM 578 C CA . SER A 1 71 ? 11.373 15.013 10.722 1.00 58.69 71 SER A CA 1
ATOM 579 C C . SER A 1 71 ? 12.234 14.630 9.510 1.00 58.69 71 SER A C 1
ATOM 581 O O . SER A 1 71 ? 12.198 13.469 9.098 1.00 58.69 71 SER A O 1
ATOM 583 N N . VAL A 1 72 ? 13.000 15.563 8.931 1.00 62.56 72 VAL A N 1
ATOM 584 C CA . VAL A 1 72 ? 13.732 15.347 7.663 1.00 62.56 72 VAL A CA 1
ATOM 585 C C . VAL A 1 72 ? 15.044 14.570 7.855 1.00 62.56 72 VAL A C 1
ATOM 587 O O . VAL A 1 72 ? 15.373 13.704 7.054 1.00 62.56 72 VAL A O 1
ATOM 590 N N . LEU A 1 73 ? 15.769 14.783 8.955 1.00 66.06 73 LEU A N 1
ATOM 591 C CA . LEU A 1 73 ? 17.029 14.070 9.226 1.00 66.06 73 LEU A CA 1
ATOM 592 C C . LEU A 1 73 ? 16.877 12.536 9.370 1.00 66.06 73 LEU A C 1
ATOM 594 O O . LEU A 1 73 ? 17.586 11.805 8.675 1.00 66.06 73 LEU A O 1
ATOM 598 N N . PRO A 1 74 ? 15.962 12.004 10.208 1.00 67.56 74 PRO A N 1
ATOM 599 C CA . PRO A 1 74 ? 15.819 10.553 10.362 1.00 67.56 74 PRO A CA 1
ATOM 600 C C . PRO A 1 74 ? 15.176 9.882 9.139 1.00 67.56 74 PRO A C 1
ATOM 602 O O . PRO A 1 74 ? 15.456 8.716 8.858 1.00 67.56 74 PRO A O 1
ATOM 605 N N . THR A 1 75 ? 14.337 10.605 8.388 1.00 68.00 75 THR A N 1
ATOM 606 C CA . THR A 1 75 ? 13.742 10.082 7.150 1.00 68.00 75 THR A CA 1
ATOM 607 C C . THR A 1 75 ? 14.791 9.923 6.056 1.00 68.00 75 THR A C 1
ATOM 609 O O . THR A 1 75 ? 14.824 8.870 5.430 1.00 68.00 75 THR A O 1
ATOM 612 N N . LEU A 1 76 ? 15.715 10.874 5.892 1.00 72.62 76 LEU A N 1
ATOM 613 C CA . LEU A 1 76 ? 16.813 10.745 4.927 1.00 72.62 76 LEU A CA 1
ATOM 614 C C . LEU A 1 76 ? 17.721 9.546 5.229 1.00 72.62 76 LEU A C 1
ATOM 616 O O . LEU A 1 76 ? 18.022 8.770 4.325 1.00 72.62 76 LEU A O 1
ATOM 620 N N . PHE A 1 77 ? 18.108 9.339 6.491 1.00 75.69 77 PHE A N 1
ATOM 621 C CA . PHE A 1 77 ? 18.931 8.183 6.867 1.00 75.69 77 PHE A CA 1
ATOM 622 C C . PHE A 1 77 ? 18.204 6.854 6.620 1.00 75.69 77 PHE A C 1
ATOM 624 O O . PHE A 1 77 ? 18.780 5.909 6.075 1.00 75.69 77 PHE A O 1
ATOM 631 N N . SER A 1 78 ? 16.912 6.801 6.962 1.00 72.81 78 SER A N 1
ATOM 632 C CA . SER A 1 78 ? 16.057 5.666 6.627 1.00 72.81 78 SER A CA 1
ATOM 633 C C . SER A 1 78 ? 16.073 5.413 5.119 1.00 72.81 78 SER A C 1
ATOM 635 O O . SER A 1 78 ? 16.387 4.300 4.708 1.00 72.81 78 SER A O 1
ATOM 637 N N . GLU A 1 79 ? 15.806 6.409 4.277 1.00 76.44 79 GLU A N 1
ATOM 638 C CA . GLU A 1 79 ? 15.769 6.228 2.818 1.00 76.44 79 GLU A CA 1
ATOM 639 C C . GLU A 1 79 ? 17.123 5.807 2.224 1.00 76.44 79 GLU A C 1
ATOM 641 O O . GLU A 1 79 ? 17.161 4.910 1.383 1.00 76.44 79 GLU A O 1
ATOM 646 N N . ILE A 1 80 ? 18.244 6.346 2.718 1.00 80.25 80 ILE A N 1
ATOM 647 C CA . ILE A 1 80 ? 19.592 5.921 2.299 1.00 80.25 80 ILE A CA 1
ATOM 648 C C . ILE A 1 80 ? 19.830 4.446 2.644 1.00 80.25 80 ILE A C 1
ATOM 650 O O . ILE A 1 80 ? 20.366 3.699 1.826 1.00 80.25 80 ILE A O 1
ATOM 654 N N . SER A 1 81 ? 19.378 3.990 3.817 1.00 77.12 81 SER A N 1
ATOM 655 C CA . SER A 1 81 ? 19.487 2.575 4.191 1.00 77.12 81 SER A CA 1
ATOM 656 C C . SER A 1 81 ? 18.649 1.665 3.286 1.00 77.12 81 SER A C 1
ATOM 658 O O . SER A 1 81 ? 19.102 0.581 2.928 1.00 77.12 81 SER A O 1
ATOM 660 N N . HIS A 1 82 ? 17.456 2.108 2.865 1.00 76.88 82 HIS A N 1
ATOM 661 C CA . HIS A 1 82 ? 16.631 1.363 1.911 1.00 76.88 82 HIS A CA 1
ATOM 662 C C . HIS A 1 82 ? 17.301 1.306 0.535 1.00 76.88 82 HIS A C 1
ATOM 664 O O . HIS A 1 82 ? 17.286 0.252 -0.098 1.00 76.88 82 HIS A O 1
ATOM 670 N N . LEU A 1 83 ? 17.928 2.402 0.097 1.00 77.94 83 LEU A N 1
ATOM 671 C CA . LEU A 1 83 ? 18.656 2.475 -1.169 1.00 77.94 83 LEU A CA 1
ATOM 672 C C . LEU A 1 83 ? 19.871 1.540 -1.187 1.00 77.94 83 LEU A C 1
ATOM 674 O O . LEU A 1 83 ? 20.039 0.776 -2.135 1.00 77.94 83 LEU A O 1
ATOM 678 N N . ALA A 1 84 ? 20.676 1.551 -0.121 1.00 77.75 84 ALA A N 1
ATOM 679 C CA . ALA A 1 84 ? 21.817 0.650 0.024 1.00 77.75 84 ALA A CA 1
ATOM 680 C C . ALA A 1 84 ? 21.386 -0.825 -0.003 1.00 77.75 84 ALA A C 1
ATOM 682 O O . ALA A 1 84 ? 22.075 -1.668 -0.570 1.00 77.75 84 ALA A O 1
ATOM 683 N N . LEU A 1 85 ? 20.215 -1.136 0.562 1.00 74.50 85 LEU A N 1
ATOM 684 C CA . LEU A 1 85 ? 19.696 -2.499 0.610 1.00 74.50 85 LEU A CA 1
ATOM 685 C C . LEU A 1 85 ? 19.298 -3.037 -0.771 1.00 74.50 85 LEU A C 1
ATOM 687 O O . LEU A 1 85 ? 19.507 -4.214 -1.041 1.00 74.50 85 LEU A O 1
ATOM 691 N N . VAL A 1 86 ? 18.757 -2.190 -1.654 1.00 71.88 86 VAL A N 1
ATOM 692 C CA . VAL A 1 86 ? 18.344 -2.576 -3.021 1.00 71.88 86 VAL A CA 1
ATOM 693 C C . VAL A 1 86 ? 19.543 -2.921 -3.919 1.00 71.88 86 VAL A C 1
ATOM 695 O O . VAL A 1 86 ? 19.364 -3.576 -4.943 1.00 71.88 86 VAL A O 1
ATOM 698 N N . LEU A 1 87 ? 20.767 -2.560 -3.515 1.00 78.44 87 LEU A N 1
ATOM 699 C CA . LEU A 1 87 ? 22.002 -2.866 -4.244 1.00 78.44 87 LEU A CA 1
ATOM 700 C C . LEU A 1 87 ? 22.281 -4.378 -4.348 1.00 78.44 87 LEU A C 1
ATOM 702 O O . LEU A 1 87 ? 22.981 -4.806 -5.263 1.00 78.44 87 LEU A O 1
ATOM 706 N N . VAL A 1 88 ? 21.714 -5.189 -3.445 1.00 80.69 88 VAL A N 1
ATOM 707 C CA . VAL A 1 88 ? 21.736 -6.654 -3.536 1.00 80.69 88 VAL A CA 1
ATOM 708 C C . VAL A 1 88 ? 20.499 -7.118 -4.316 1.00 80.69 88 VAL A C 1
ATOM 710 O O . VAL A 1 88 ? 19.386 -7.073 -3.770 1.00 80.69 88 VAL A O 1
ATOM 713 N N . PRO A 1 89 ? 20.648 -7.573 -5.576 1.00 69.62 89 PRO A N 1
ATOM 714 C CA . PRO A 1 89 ? 19.513 -8.026 -6.368 1.00 69.62 89 PRO A CA 1
ATOM 715 C C . PRO A 1 89 ? 18.798 -9.193 -5.665 1.00 69.62 89 PRO A C 1
ATOM 717 O O . PRO A 1 89 ? 19.425 -10.055 -5.052 1.00 69.62 89 PRO A O 1
ATOM 720 N N . VAL A 1 90 ? 17.462 -9.199 -5.740 1.00 75.56 90 VAL A N 1
ATOM 721 C CA . VAL A 1 90 ? 16.531 -10.159 -5.101 1.00 75.56 90 VAL A CA 1
ATOM 722 C C . VAL A 1 90 ? 16.353 -9.995 -3.582 1.00 75.56 90 VAL A C 1
ATOM 724 O O . VAL A 1 90 ? 15.224 -9.799 -3.132 1.00 75.56 90 VAL A O 1
ATOM 727 N N . VAL A 1 91 ? 17.420 -10.012 -2.779 1.00 79.38 91 VAL A N 1
ATOM 728 C CA . VAL A 1 91 ? 17.300 -9.952 -1.301 1.00 79.38 91 VAL A CA 1
ATOM 729 C C . VAL A 1 91 ? 16.917 -8.552 -0.812 1.00 79.38 91 VAL A C 1
ATOM 731 O O . VAL A 1 91 ? 16.086 -8.405 0.088 1.00 79.38 91 VAL A O 1
ATOM 734 N N . GLY A 1 92 ? 17.471 -7.513 -1.440 1.00 78.44 92 GLY A N 1
ATOM 735 C CA . GLY A 1 92 ? 17.162 -6.120 -1.126 1.00 78.44 92 GLY A CA 1
ATOM 736 C C . GLY A 1 92 ? 15.669 -5.796 -1.220 1.00 78.44 92 GLY A C 1
ATOM 737 O O . GLY A 1 92 ? 15.076 -5.365 -0.224 1.00 78.44 92 GLY A O 1
ATOM 738 N N . PRO A 1 93 ? 15.025 -6.050 -2.376 1.00 80.69 93 PRO A N 1
ATOM 739 C CA . PRO A 1 93 ? 13.590 -5.846 -2.556 1.00 80.69 93 PRO A CA 1
ATOM 740 C C . PRO A 1 93 ? 12.719 -6.583 -1.532 1.00 80.69 93 PRO A C 1
ATOM 742 O O . PRO A 1 93 ? 11.731 -6.014 -1.067 1.00 80.69 93 PRO A O 1
ATOM 745 N N . LEU A 1 94 ? 13.087 -7.804 -1.126 1.00 82.69 94 LEU A N 1
ATOM 746 C CA . LEU A 1 94 ? 12.334 -8.574 -0.130 1.00 82.69 94 LEU A CA 1
ATOM 747 C C . LEU A 1 94 ? 12.340 -7.894 1.244 1.00 82.69 94 LEU A C 1
ATOM 749 O O . LEU A 1 94 ? 11.282 -7.676 1.835 1.00 82.69 94 LEU A O 1
ATOM 753 N N . ILE A 1 95 ? 13.513 -7.496 1.741 1.00 84.75 95 ILE A N 1
ATOM 754 C CA . ILE A 1 95 ? 13.626 -6.869 3.067 1.00 84.75 95 ILE A CA 1
ATOM 755 C C . ILE A 1 95 ? 12.962 -5.487 3.076 1.00 84.75 95 ILE A C 1
ATOM 757 O O . ILE A 1 95 ? 12.274 -5.128 4.035 1.00 84.75 95 ILE A O 1
ATOM 761 N N . VAL A 1 96 ? 13.127 -4.711 2.001 1.00 84.06 96 VAL A N 1
ATOM 762 C CA . VAL A 1 96 ? 12.441 -3.420 1.850 1.00 84.06 96 VAL A CA 1
ATOM 763 C C . VAL A 1 96 ? 10.921 -3.610 1.831 1.00 84.06 96 VAL A C 1
ATOM 765 O O . VAL A 1 96 ? 10.207 -2.828 2.460 1.00 84.06 96 VAL A O 1
ATOM 768 N N . SER A 1 97 ? 10.423 -4.660 1.175 1.00 85.69 97 SER A N 1
ATOM 769 C CA . SER A 1 97 ? 8.990 -4.972 1.138 1.00 85.69 97 SER A CA 1
ATOM 770 C C . SER A 1 97 ? 8.453 -5.325 2.524 1.00 85.69 97 SER A C 1
ATOM 772 O O . SER A 1 97 ? 7.435 -4.774 2.928 1.00 85.69 97 SER A O 1
ATOM 774 N N . ILE A 1 98 ? 9.175 -6.132 3.310 1.00 88.31 98 ILE A N 1
ATOM 775 C CA . ILE A 1 98 ? 8.798 -6.449 4.701 1.00 88.31 98 ILE A CA 1
ATOM 776 C C . ILE A 1 98 ? 8.718 -5.174 5.554 1.00 88.31 98 ILE A C 1
ATOM 778 O O . ILE A 1 98 ? 7.748 -4.972 6.279 1.00 88.31 98 ILE A O 1
ATOM 782 N N . LYS A 1 99 ? 9.699 -4.268 5.437 1.00 87.56 99 LYS A N 1
ATOM 783 C CA . LYS A 1 99 ? 9.692 -2.994 6.182 1.00 87.56 99 LYS A CA 1
ATOM 784 C C . LYS A 1 99 ? 8.540 -2.072 5.773 1.00 87.56 99 LYS A C 1
ATOM 786 O O . LYS A 1 99 ? 8.022 -1.325 6.603 1.00 87.56 99 LYS A O 1
ATOM 791 N N . ARG A 1 100 ? 8.145 -2.097 4.497 1.00 88.81 100 ARG A N 1
ATOM 792 C CA . ARG A 1 100 ? 7.068 -1.256 3.946 1.00 88.81 100 ARG A CA 1
ATOM 793 C C . ARG A 1 100 ? 5.676 -1.870 4.108 1.00 8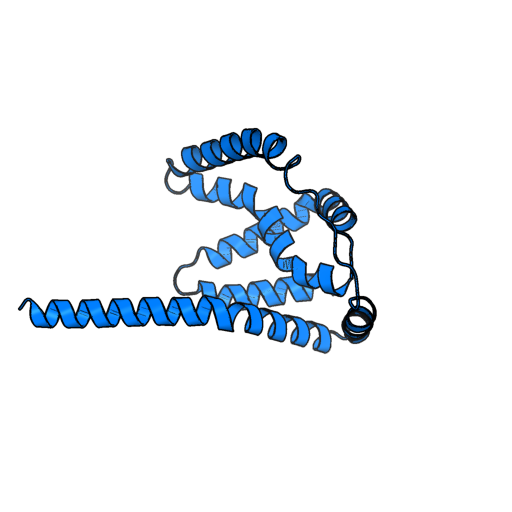8.81 100 ARG A C 1
ATOM 795 O O . ARG A 1 100 ? 4.698 -1.126 4.070 1.00 88.81 100 ARG A O 1
ATOM 802 N N . ALA A 1 101 ? 5.582 -3.176 4.343 1.00 90.00 101 ALA A N 1
ATOM 803 C CA . ALA A 1 101 ? 4.334 -3.919 4.492 1.00 90.00 101 ALA A CA 1
ATOM 804 C C . ALA A 1 101 ? 3.320 -3.278 5.461 1.00 90.00 101 ALA A C 1
ATOM 806 O O . ALA A 1 101 ? 2.209 -2.985 5.015 1.00 90.00 101 ALA A O 1
ATOM 807 N N . PRO A 1 102 ? 3.652 -2.960 6.729 1.00 89.00 102 PRO A N 1
ATOM 808 C CA . PRO A 1 102 ? 2.662 -2.402 7.654 1.00 89.00 102 PRO A CA 1
ATOM 809 C C . PRO A 1 102 ? 2.129 -1.040 7.193 1.00 89.00 102 PRO A C 1
ATOM 811 O O . PRO A 1 102 ? 0.947 -0.743 7.363 1.00 89.00 102 PRO A O 1
ATOM 814 N N . ARG A 1 103 ? 2.972 -0.222 6.543 1.00 88.75 103 ARG A N 1
ATOM 815 C CA . ARG A 1 103 ? 2.528 1.044 5.940 1.00 88.75 103 ARG A CA 1
ATOM 816 C C . ARG A 1 103 ? 1.561 0.789 4.787 1.00 88.75 103 ARG A C 1
ATOM 818 O O . ARG A 1 103 ? 0.494 1.388 4.761 1.00 88.75 103 ARG A O 1
ATOM 825 N N . ARG A 1 104 ? 1.882 -0.156 3.898 1.00 90.88 104 ARG A N 1
ATOM 826 C CA . ARG A 1 104 ? 1.016 -0.518 2.768 1.00 90.88 104 ARG A CA 1
ATOM 827 C C . ARG A 1 104 ? -0.353 -1.031 3.223 1.00 90.88 104 ARG A C 1
ATOM 829 O O . ARG A 1 104 ? -1.356 -0.677 2.603 1.00 90.88 104 ARG A O 1
ATOM 836 N N . ALA A 1 105 ? -0.402 -1.833 4.288 1.00 88.75 105 ALA A N 1
ATOM 837 C CA . ALA A 1 105 ? -1.654 -2.297 4.886 1.00 88.75 105 ALA A CA 1
ATOM 838 C C . ALA A 1 105 ? -2.452 -1.142 5.510 1.00 88.75 105 ALA A C 1
ATOM 840 O O . ALA A 1 105 ? -3.652 -1.024 5.280 1.00 88.75 105 ALA A O 1
ATOM 841 N N . LYS A 1 106 ? -1.788 -0.228 6.228 1.00 89.19 106 LYS A N 1
ATOM 842 C CA . LYS A 1 106 ? -2.434 0.984 6.754 1.00 89.19 106 LYS A CA 1
ATOM 843 C C . LYS A 1 106 ? -3.050 1.835 5.637 1.00 89.19 106 LYS A C 1
ATOM 845 O O . LYS A 1 106 ? -4.167 2.316 5.796 1.00 89.19 106 LYS A O 1
ATOM 850 N N . ASP A 1 107 ? -2.361 1.969 4.504 1.00 87.19 107 ASP A N 1
ATOM 851 C CA . ASP A 1 107 ? -2.871 2.697 3.337 1.00 87.19 107 ASP A CA 1
ATOM 852 C C . ASP A 1 107 ? -4.103 2.012 2.725 1.00 87.19 107 ASP A C 1
ATOM 854 O O . ASP A 1 107 ? -5.053 2.691 2.344 1.00 87.19 107 ASP A O 1
ATOM 858 N N . GLY A 1 108 ? -4.127 0.674 2.680 1.00 84.94 108 GLY A N 1
ATOM 859 C CA . GLY A 1 108 ? -5.293 -0.092 2.222 1.00 84.94 108 GLY A CA 1
ATOM 860 C C . GLY A 1 108 ? -6.521 0.074 3.124 1.00 84.94 108 GLY A C 1
ATOM 861 O O . GLY A 1 108 ? -7.637 0.157 2.628 1.00 84.94 108 GLY A O 1
ATOM 862 N N . HIS A 1 109 ? -6.319 0.207 4.437 1.00 86.50 109 HIS A N 1
ATOM 863 C CA . HIS A 1 109 ? -7.389 0.478 5.405 1.00 86.50 109 HIS A CA 1
ATOM 864 C C . HIS A 1 109 ? -7.734 1.958 5.575 1.00 86.50 109 HIS A C 1
ATOM 866 O O . HIS A 1 109 ? -8.641 2.290 6.338 1.00 86.50 109 HIS A O 1
ATOM 872 N N . LYS A 1 110 ? -7.058 2.871 4.872 1.00 84.25 110 LYS A N 1
ATOM 873 C CA . LYS A 1 110 ? -7.308 4.308 5.019 1.00 84.25 110 LYS A CA 1
ATOM 874 C C . LYS A 1 110 ? -8.784 4.648 4.800 1.00 84.25 110 LYS A C 1
ATOM 876 O O . LYS A 1 110 ? -9.366 5.353 5.618 1.00 84.25 110 LYS A O 1
ATOM 881 N N . ARG A 1 111 ? -9.397 4.075 3.759 1.00 80.75 111 ARG A N 1
ATOM 882 C CA . ARG A 1 111 ? -10.826 4.245 3.468 1.00 80.75 111 ARG A CA 1
ATOM 883 C C . ARG A 1 111 ? -11.706 3.690 4.592 1.00 80.75 111 ARG A C 1
ATOM 885 O O . ARG A 1 111 ? -12.656 4.359 4.981 1.00 80.75 111 ARG A O 1
ATOM 892 N N . CYS A 1 112 ? -11.357 2.539 5.176 1.00 80.25 112 CYS A N 1
ATOM 893 C CA . CYS A 1 112 ? -12.051 2.005 6.354 1.00 80.25 112 CYS A CA 1
ATOM 894 C C . CYS A 1 112 ? -12.031 3.002 7.512 1.00 80.25 112 CYS A C 1
ATOM 896 O O . CYS A 1 112 ? -13.062 3.305 8.101 1.00 80.25 112 CYS A O 1
ATOM 898 N N . PHE A 1 113 ? -10.846 3.517 7.846 1.00 83.62 113 PHE A N 1
ATOM 899 C CA . PHE A 1 113 ? -10.678 4.423 8.978 1.00 83.62 113 PHE A CA 1
ATOM 900 C C . PHE A 1 113 ? -11.382 5.759 8.767 1.00 83.62 113 PHE A C 1
ATOM 902 O O . PHE A 1 113 ? -11.893 6.339 9.727 1.00 83.62 113 PHE A O 1
ATOM 909 N N . GLU A 1 114 ? -11.424 6.227 7.518 1.00 79.94 114 GLU A N 1
ATOM 910 C CA . GLU A 1 114 ? -12.226 7.377 7.117 1.00 79.94 114 GLU A CA 1
ATOM 911 C C . GLU A 1 114 ? -13.711 7.109 7.383 1.00 79.94 114 GLU A C 1
ATOM 913 O O . GLU A 1 114 ? -14.329 7.909 8.079 1.00 79.94 114 GLU A O 1
ATOM 918 N N . LEU A 1 115 ? -14.256 5.970 6.936 1.00 76.06 115 LEU A N 1
ATOM 919 C CA . LEU A 1 115 ? -15.661 5.594 7.162 1.00 76.06 115 LEU A CA 1
ATOM 920 C C . LEU A 1 115 ? -16.003 5.423 8.652 1.00 76.06 115 LEU A C 1
ATOM 922 O O . LEU A 1 115 ? -17.048 5.875 9.108 1.00 76.06 115 LEU A O 1
ATOM 926 N N . LEU A 1 116 ? -15.094 4.859 9.449 1.00 78.12 116 LEU A N 1
ATOM 927 C CA . LEU A 1 116 ? -15.244 4.765 10.907 1.00 78.12 116 LEU A CA 1
ATOM 928 C C . LEU A 1 116 ? -15.088 6.132 11.613 1.00 78.12 116 LEU A C 1
ATOM 930 O O . LEU A 1 116 ? -15.393 6.284 12.802 1.00 78.12 116 LEU A O 1
ATOM 934 N N . GLY A 1 117 ? -14.583 7.149 10.909 1.00 73.81 117 GLY A N 1
ATOM 935 C CA . GLY A 1 117 ? -14.278 8.476 11.439 1.00 73.81 117 GLY A CA 1
ATOM 936 C C . GLY A 1 117 ? -13.274 8.438 12.595 1.00 73.81 117 GLY A C 1
ATOM 937 O O . GLY A 1 117 ? -13.424 9.152 13.597 1.00 73.81 117 GLY A O 1
ATOM 938 N N . TRP A 1 118 ? -12.280 7.557 12.510 1.00 80.12 118 TRP A N 1
ATOM 939 C CA . TRP A 1 118 ? -11.216 7.477 13.507 1.00 80.12 118 TRP A CA 1
ATOM 940 C C . TRP A 1 118 ? -10.247 8.653 13.362 1.00 80.12 118 TRP A C 1
ATOM 942 O O . TRP A 1 118 ? -9.923 9.094 12.262 1.00 80.12 118 TRP A O 1
ATOM 952 N N . LYS A 1 119 ? -9.760 9.171 14.495 1.00 81.12 119 LYS A N 1
ATOM 953 C CA . LYS A 1 119 ? -8.709 10.199 14.503 1.00 81.12 119 LYS A CA 1
ATOM 954 C C . LYS A 1 119 ? -7.3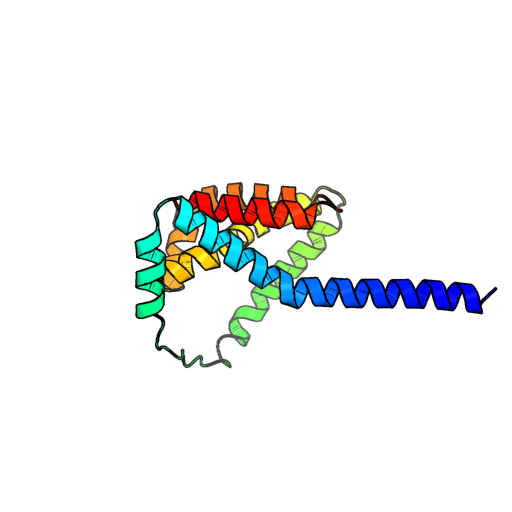52 9.571 14.153 1.00 81.12 119 LYS A C 1
ATOM 956 O O . LYS A 1 119 ? -7.116 8.425 14.542 1.00 81.12 119 LYS A O 1
ATOM 961 N N . PRO A 1 120 ? -6.422 10.312 13.520 1.00 79.19 120 PRO A N 1
ATOM 962 C CA . PRO A 1 120 ? -5.107 9.789 13.129 1.00 79.19 120 PRO A CA 1
ATOM 963 C C . PRO A 1 120 ? -4.303 9.201 14.298 1.00 79.19 120 PRO A C 1
ATOM 965 O O . PRO A 1 120 ? -3.576 8.227 14.112 1.00 79.19 120 PRO A O 1
ATOM 968 N N . GLU A 1 121 ? -4.473 9.746 15.504 1.00 83.56 121 GLU A N 1
ATOM 969 C CA . GLU A 1 121 ? -3.848 9.256 16.740 1.00 83.56 121 GLU A CA 1
ATOM 970 C C . GLU A 1 121 ? -4.326 7.845 17.106 1.00 83.56 121 GLU A C 1
ATOM 972 O O . GLU A 1 121 ? -3.512 6.954 17.341 1.00 83.56 121 GLU A O 1
ATOM 977 N N . VAL A 1 122 ? -5.645 7.625 17.070 1.00 84.31 122 VAL A N 1
ATOM 978 C CA . VAL A 1 122 ? -6.280 6.333 17.378 1.00 84.31 122 VAL A CA 1
ATOM 979 C C . VAL A 1 122 ? -5.904 5.292 16.330 1.00 84.31 122 VAL A C 1
ATOM 981 O O . VAL A 1 122 ? -5.572 4.162 16.676 1.00 84.31 122 VAL A O 1
ATOM 984 N N . ILE A 1 123 ? -5.879 5.687 15.052 1.00 85.44 123 ILE A N 1
ATOM 985 C CA . ILE A 1 123 ? -5.429 4.815 13.962 1.00 85.44 123 ILE A CA 1
ATOM 986 C C . ILE A 1 123 ? -3.988 4.363 14.217 1.00 85.44 123 ILE A C 1
ATOM 988 O O . ILE A 1 123 ? -3.664 3.194 14.025 1.00 85.44 123 ILE A O 1
ATOM 992 N N . ASN A 1 124 ? -3.108 5.278 14.633 1.00 86.69 124 ASN A N 1
ATOM 993 C CA . ASN A 1 124 ? -1.706 4.950 14.853 1.00 86.69 124 ASN A CA 1
ATOM 994 C C . ASN A 1 124 ? -1.500 4.015 16.051 1.00 86.69 124 ASN A C 1
ATOM 996 O O . ASN A 1 124 ? -0.728 3.069 15.931 1.00 86.69 124 ASN A O 1
ATOM 1000 N N . ASP A 1 125 ? -2.204 4.247 17.160 1.00 89.06 125 ASP A N 1
ATOM 1001 C CA . ASP A 1 125 ? -2.156 3.370 18.336 1.00 89.06 125 ASP A CA 1
ATOM 1002 C C . ASP A 1 125 ? -2.709 1.969 18.021 1.00 89.06 125 ASP A C 1
ATOM 1004 O O . ASP A 1 125 ? -2.087 0.958 18.346 1.00 89.06 125 ASP A O 1
ATOM 1008 N N . TYR A 1 126 ? -3.823 1.895 17.288 1.00 87.25 126 TYR A N 1
ATOM 1009 C CA . TYR A 1 126 ? -4.407 0.626 16.849 1.00 87.25 126 TYR A CA 1
ATOM 1010 C C . TYR A 1 126 ? -3.474 -0.149 15.905 1.00 87.25 126 TYR A C 1
ATOM 1012 O O . TYR A 1 126 ? -3.200 -1.329 16.118 1.00 87.25 126 TYR A O 1
ATOM 1020 N N . CYS A 1 127 ? -2.913 0.522 14.892 1.00 87.81 127 CYS A N 1
ATOM 1021 C CA . CYS A 1 127 ? -1.956 -0.102 13.973 1.00 87.81 127 CYS A CA 1
ATOM 1022 C C . CYS A 1 127 ? -0.674 -0.546 14.694 1.00 87.81 127 CYS A C 1
ATOM 1024 O O . CYS A 1 127 ? -0.086 -1.557 14.319 1.00 87.81 127 CYS A O 1
ATOM 1026 N N . ALA A 1 128 ? -0.230 0.193 15.717 1.00 88.56 128 ALA A N 1
ATOM 1027 C CA . ALA A 1 128 ? 0.938 -0.176 16.511 1.00 88.56 128 ALA A CA 1
ATOM 1028 C C . ALA A 1 128 ? 0.679 -1.432 17.357 1.00 88.56 128 ALA A C 1
ATOM 1030 O O . ALA A 1 128 ? 1.542 -2.307 17.418 1.00 88.56 128 ALA A O 1
ATOM 1031 N N . LYS A 1 129 ? -0.516 -1.555 17.948 1.00 91.56 129 LYS A N 1
ATOM 1032 C CA . LYS A 1 129 ? -0.939 -2.740 18.714 1.00 91.56 129 LYS A CA 1
ATOM 1033 C C . LYS A 1 129 ? -1.053 -3.990 17.841 1.00 91.56 129 LYS A C 1
ATOM 1035 O O . LYS A 1 129 ? -0.595 -5.053 18.246 1.00 91.56 129 LYS A O 1
ATOM 1040 N N . ASN A 1 130 ? -1.573 -3.854 16.621 1.00 89.50 130 ASN A N 1
ATOM 1041 C CA . ASN A 1 130 ? -1.772 -4.968 15.685 1.00 89.50 130 ASN A CA 1
ATOM 1042 C C . ASN A 1 130 ? -0.694 -5.052 14.592 1.00 89.50 130 ASN A C 1
ATOM 1044 O O . ASN A 1 130 ? -0.923 -5.616 13.521 1.00 89.50 130 ASN A O 1
ATOM 1048 N N . ASN A 1 131 ? 0.504 -4.517 14.839 1.00 88.69 131 ASN A N 1
ATOM 1049 C CA . ASN A 1 131 ? 1.539 -4.371 13.811 1.00 88.69 131 ASN A CA 1
ATOM 1050 C C . ASN A 1 131 ? 1.895 -5.694 13.102 1.00 88.69 131 ASN A C 1
ATOM 1052 O O . ASN A 1 131 ? 2.199 -5.705 11.910 1.00 88.69 131 ASN A O 1
ATOM 1056 N N . PHE A 1 132 ? 1.824 -6.824 13.809 1.00 91.56 132 PHE A N 1
ATOM 1057 C CA . PHE A 1 132 ? 2.106 -8.138 13.231 1.00 91.56 132 PHE A CA 1
ATOM 1058 C C . PHE A 1 132 ? 1.084 -8.547 12.160 1.00 91.56 132 PHE A C 1
ATOM 1060 O O . PHE A 1 132 ? 1.477 -8.978 11.074 1.00 91.56 132 PHE A O 1
ATOM 1067 N N . ASP A 1 133 ? -0.207 -8.344 12.420 1.00 90.56 133 ASP A N 1
ATOM 1068 C CA . ASP A 1 133 ? -1.276 -8.655 11.466 1.00 90.56 133 ASP A CA 1
ATOM 1069 C C . ASP A 1 133 ? -1.209 -7.719 10.256 1.00 90.56 133 ASP A C 1
ATOM 1071 O O . ASP A 1 133 ? -1.222 -8.173 9.111 1.00 90.56 133 ASP A O 1
ATOM 1075 N N . TYR A 1 134 ? -0.993 -6.422 10.506 1.00 89.62 134 TYR A N 1
ATOM 1076 C CA . TYR A 1 134 ? -0.781 -5.427 9.450 1.00 89.62 134 TYR A CA 1
ATOM 1077 C C . TYR A 1 134 ? 0.443 -5.748 8.586 1.00 89.62 134 TYR A C 1
ATOM 1079 O O . TYR A 1 134 ? 0.415 -5.548 7.372 1.00 89.62 134 TYR A O 1
ATOM 1087 N N . THR A 1 135 ? 1.511 -6.282 9.180 1.00 92.19 135 THR A N 1
ATOM 1088 C CA . THR A 1 135 ? 2.703 -6.697 8.431 1.00 92.19 135 THR A CA 1
ATOM 1089 C C . THR A 1 135 ? 2.392 -7.879 7.516 1.00 92.19 135 THR A C 1
ATOM 1091 O O . THR A 1 135 ? 2.761 -7.834 6.348 1.00 92.19 135 THR A O 1
ATOM 1094 N N . LYS A 1 136 ? 1.685 -8.913 7.991 1.00 92.56 136 LYS A N 1
ATOM 1095 C CA . LYS A 1 136 ? 1.328 -10.079 7.161 1.00 92.56 136 LYS A CA 1
ATOM 1096 C C . LYS A 1 136 ? 0.426 -9.701 5.993 1.00 92.56 136 LYS A C 1
ATOM 1098 O O . LYS A 1 136 ? 0.716 -10.067 4.857 1.00 92.56 136 LYS A O 1
ATOM 1103 N N . VAL A 1 137 ? -0.637 -8.948 6.269 1.00 92.00 137 VAL A N 1
ATOM 1104 C CA . VAL A 1 137 ? -1.572 -8.484 5.239 1.00 92.00 137 VAL A CA 1
ATOM 1105 C C . VAL A 1 137 ? -0.822 -7.624 4.226 1.00 92.00 137 VAL A C 1
ATOM 1107 O O . VAL A 1 137 ? -0.833 -7.912 3.033 1.00 92.00 137 VAL A O 1
ATOM 1110 N N . GLY A 1 138 ? -0.058 -6.638 4.697 1.00 91.12 138 GLY A N 1
ATOM 1111 C CA . GLY A 1 138 ? 0.733 -5.765 3.836 1.00 91.12 138 GLY A CA 1
ATOM 1112 C C . GLY A 1 138 ? 1.758 -6.506 2.981 1.00 91.12 138 GLY A C 1
ATOM 1113 O O . GLY A 1 138 ? 1.989 -6.123 1.838 1.00 91.12 138 GLY A O 1
ATOM 1114 N N . LEU A 1 139 ? 2.340 -7.584 3.505 1.00 93.12 139 LEU A N 1
ATOM 1115 C CA . LEU A 1 139 ? 3.269 -8.436 2.777 1.00 93.12 139 LEU A CA 1
ATOM 1116 C C . LEU A 1 139 ? 2.566 -9.124 1.599 1.00 93.12 139 LEU A C 1
ATOM 1118 O O . LEU A 1 139 ? 3.070 -9.067 0.482 1.00 93.12 139 LEU A O 1
ATOM 1122 N N . VAL A 1 140 ? 1.386 -9.712 1.830 1.00 92.50 140 VAL A N 1
ATOM 1123 C CA . VAL A 1 140 ? 0.567 -10.330 0.773 1.00 92.50 140 VAL A CA 1
ATOM 1124 C C . VAL A 1 140 ? 0.203 -9.296 -0.291 1.00 92.50 140 VAL A C 1
ATOM 1126 O O . VAL A 1 140 ? 0.427 -9.545 -1.474 1.00 92.50 140 VAL A O 1
ATOM 1129 N N . LEU A 1 141 ? -0.258 -8.106 0.113 1.00 91.50 141 LEU A N 1
ATOM 1130 C CA . LEU A 1 141 ? -0.590 -7.022 -0.818 1.00 91.50 141 LEU A CA 1
ATOM 1131 C C . LEU A 1 141 ? 0.603 -6.652 -1.713 1.00 91.50 141 LEU A C 1
ATOM 1133 O O . LEU A 1 141 ? 0.453 -6.551 -2.932 1.00 91.50 141 LEU A O 1
ATOM 1137 N N . LEU A 1 142 ? 1.787 -6.476 -1.116 1.00 90.81 142 LEU A N 1
ATOM 1138 C CA . LEU A 1 142 ? 3.010 -6.126 -1.839 1.00 90.81 142 LEU A CA 1
ATOM 1139 C C . LEU A 1 142 ? 3.471 -7.245 -2.777 1.00 90.81 142 LEU A C 1
ATOM 1141 O O . LEU A 1 142 ? 3.888 -6.959 -3.897 1.00 90.81 142 LEU A O 1
ATOM 1145 N N . PHE A 1 143 ? 3.374 -8.509 -2.360 1.00 90.38 143 PHE A N 1
ATOM 1146 C CA . PHE A 1 143 ? 3.731 -9.646 -3.211 1.00 90.38 143 PHE A CA 1
ATOM 1147 C C . PHE A 1 143 ? 2.817 -9.770 -4.428 1.00 90.38 143 PHE A C 1
ATOM 1149 O O . PHE A 1 143 ? 3.304 -10.009 -5.532 1.00 90.38 143 PHE A O 1
ATOM 1156 N N . LEU A 1 144 ? 1.514 -9.554 -4.246 1.00 89.56 144 LEU A N 1
ATOM 1157 C CA . LEU A 1 144 ? 0.548 -9.529 -5.342 1.00 89.56 144 LEU A CA 1
ATOM 1158 C C . LEU A 1 144 ? 0.838 -8.374 -6.318 1.00 89.56 144 LEU A C 1
ATOM 1160 O O . LEU A 1 144 ? 0.775 -8.546 -7.535 1.00 89.56 144 LEU A O 1
ATOM 1164 N N . GLU A 1 145 ? 1.220 -7.205 -5.802 1.00 86.62 145 GLU A N 1
ATOM 1165 C CA . GLU A 1 145 ? 1.585 -6.037 -6.618 1.00 86.62 145 GLU A CA 1
ATOM 1166 C C . GLU A 1 145 ? 2.920 -6.198 -7.356 1.00 86.62 145 GLU A C 1
ATOM 1168 O O . GLU A 1 145 ? 3.125 -5.563 -8.394 1.00 86.62 145 GLU A O 1
ATOM 1173 N N . MET A 1 146 ? 3.804 -7.069 -6.864 1.00 85.38 146 MET A N 1
ATOM 1174 C CA . MET A 1 146 ? 5.117 -7.328 -7.456 1.00 85.38 146 MET A CA 1
ATOM 1175 C C . MET A 1 146 ? 5.030 -8.041 -8.813 1.00 85.38 146 MET A C 1
ATOM 1177 O O . MET A 1 146 ? 6.000 -8.007 -9.567 1.00 85.38 146 MET A O 1
ATOM 1181 N N . ILE A 1 147 ? 3.891 -8.662 -9.146 1.00 86.81 147 ILE A N 1
ATOM 1182 C CA . ILE A 1 147 ? 3.681 -9.357 -10.421 1.00 86.81 147 ILE A CA 1
ATOM 1183 C C . ILE A 1 147 ? 3.422 -8.319 -11.531 1.00 86.81 147 ILE A C 1
ATOM 1185 O O . ILE A 1 147 ? 2.338 -7.719 -11.576 1.00 86.81 147 ILE A O 1
ATOM 1189 N N . PRO A 1 148 ? 4.376 -8.096 -12.460 1.00 76.56 148 PRO A N 1
ATOM 1190 C CA . PRO A 1 148 ? 4.179 -7.152 -13.551 1.00 76.56 148 PRO A CA 1
ATOM 1191 C C . PRO A 1 148 ? 3.086 -7.659 -14.501 1.00 76.56 148 PRO A C 1
ATOM 1193 O O . PRO A 1 148 ? 2.955 -8.855 -14.749 1.00 76.56 148 PRO A O 1
ATOM 1196 N N . GLY A 1 149 ? 2.275 -6.745 -15.034 1.00 79.62 149 GLY A N 1
ATOM 1197 C CA . GLY A 1 149 ? 1.169 -7.062 -15.949 1.00 79.62 149 GLY A CA 1
ATOM 1198 C C . GLY A 1 149 ? -0.164 -7.364 -15.255 1.00 79.62 149 GLY A C 1
ATOM 1199 O O . GLY A 1 149 ? -1.206 -6.989 -15.783 1.00 79.62 149 GLY A O 1
ATOM 1200 N N . PHE A 1 150 ? -0.145 -7.924 -14.042 1.00 83.69 150 PHE A N 1
ATOM 1201 C CA . PHE A 1 150 ? -1.360 -8.215 -13.261 1.00 83.69 150 PHE A CA 1
ATOM 1202 C C . PHE A 1 150 ? -1.602 -7.252 -12.099 1.00 83.69 150 PHE A C 1
ATOM 1204 O O . PHE A 1 150 ? -2.637 -7.336 -11.440 1.00 83.69 150 PHE A O 1
ATOM 1211 N N . THR A 1 151 ? -0.698 -6.296 -11.872 1.00 80.88 151 THR A N 1
ATOM 1212 C CA . THR A 1 151 ? -0.793 -5.306 -10.791 1.00 80.88 151 THR A CA 1
ATOM 1213 C C . THR A 1 151 ? -2.172 -4.647 -10.722 1.00 80.88 151 THR A C 1
ATOM 1215 O O . THR A 1 151 ? -2.719 -4.490 -9.640 1.00 80.88 151 THR A O 1
ATOM 1218 N N . PHE A 1 152 ? -2.769 -4.295 -11.867 1.00 79.94 152 PHE A N 1
ATOM 1219 C CA . PHE A 1 152 ? -4.095 -3.672 -11.903 1.00 79.94 152 PHE A CA 1
ATOM 1220 C C . PHE A 1 152 ? -5.169 -4.580 -11.302 1.00 79.94 152 PHE A C 1
ATOM 1222 O O . PHE A 1 152 ? -5.890 -4.144 -10.414 1.00 79.94 152 PHE A O 1
ATOM 1229 N N . PHE A 1 153 ? -5.229 -5.844 -11.729 1.00 85.38 153 PHE A N 1
ATOM 1230 C CA . PHE A 1 153 ? -6.176 -6.830 -11.208 1.00 85.38 153 PHE A CA 1
ATOM 1231 C C . PHE A 1 153 ? -5.964 -7.068 -9.711 1.00 85.38 153 PHE A C 1
ATOM 1233 O O . PHE A 1 153 ? -6.904 -6.993 -8.922 1.00 85.38 153 PHE A O 1
ATOM 1240 N N . PHE A 1 154 ? -4.710 -7.263 -9.306 1.00 87.88 154 PHE A N 1
ATOM 1241 C CA . PHE A 1 154 ? -4.372 -7.488 -7.909 1.00 87.88 154 PHE A CA 1
ATOM 1242 C C . PHE A 1 154 ? -4.667 -6.295 -7.015 1.00 87.88 154 PHE A C 1
ATOM 1244 O O . PHE A 1 154 ? -5.023 -6.492 -5.863 1.00 87.88 154 PHE A O 1
ATOM 1251 N N . LEU A 1 155 ? -4.607 -5.068 -7.524 1.00 85.00 155 LEU A N 1
ATOM 1252 C CA . LEU A 1 155 ? -5.014 -3.913 -6.739 1.00 85.00 155 LEU A CA 1
ATOM 1253 C C . LEU A 1 155 ? -6.521 -3.910 -6.432 1.00 85.00 155 LEU A C 1
ATOM 1255 O O . LEU A 1 155 ? -6.897 -3.433 -5.363 1.00 85.00 155 LEU A O 1
ATOM 1259 N N . PHE A 1 156 ? -7.378 -4.440 -7.315 1.00 85.38 156 PHE A N 1
ATOM 1260 C CA . PHE A 1 156 ? -8.801 -4.632 -6.997 1.00 85.38 156 PHE A CA 1
ATOM 1261 C C . PHE A 1 156 ? -8.982 -5.718 -5.949 1.00 85.38 156 PHE A C 1
ATOM 1263 O O . PHE A 1 156 ? -9.652 -5.481 -4.949 1.00 85.38 156 PHE A O 1
ATOM 1270 N N . THR A 1 157 ? -8.345 -6.875 -6.134 1.00 89.62 157 THR A N 1
ATOM 1271 C CA . THR A 1 157 ? -8.412 -7.979 -5.168 1.00 89.62 157 THR A CA 1
ATOM 1272 C C . THR A 1 157 ? -7.883 -7.565 -3.797 1.00 89.62 157 THR A C 1
ATOM 1274 O O . THR A 1 157 ? -8.523 -7.843 -2.789 1.00 89.62 157 THR A O 1
ATOM 1277 N N . ASN A 1 158 ? -6.768 -6.834 -3.753 1.00 91.00 158 ASN A N 1
ATOM 1278 C CA . ASN A 1 158 ? -6.207 -6.257 -2.535 1.00 91.00 158 ASN A CA 1
ATOM 1279 C C . ASN A 1 158 ? -7.228 -5.334 -1.870 1.00 91.00 158 ASN A C 1
ATOM 1281 O O . ASN A 1 158 ? -7.470 -5.449 -0.677 1.00 91.00 158 ASN A O 1
ATOM 1285 N N . ASN A 1 159 ? -7.867 -4.450 -2.635 1.00 87.50 159 ASN A N 1
ATOM 1286 C CA . ASN A 1 159 ? -8.862 -3.526 -2.104 1.00 87.50 159 ASN A CA 1
ATOM 1287 C C . ASN A 1 159 ? -10.109 -4.245 -1.553 1.00 87.50 159 ASN A C 1
ATOM 1289 O O . ASN A 1 159 ? -10.603 -3.879 -0.492 1.00 87.50 159 ASN A O 1
ATOM 1293 N N . ILE A 1 160 ? -10.575 -5.304 -2.224 1.00 87.56 160 ILE A N 1
ATOM 1294 C CA . ILE A 1 160 ? -11.676 -6.157 -1.748 1.00 87.56 160 ILE A CA 1
ATOM 1295 C C . ILE A 1 160 ? -11.270 -6.906 -0.473 1.00 87.56 160 ILE A C 1
ATOM 1297 O O . ILE A 1 160 ? -12.027 -6.923 0.490 1.00 87.56 160 ILE A O 1
ATOM 1301 N N . GLY A 1 161 ? -10.067 -7.485 -0.431 1.00 86.94 161 GLY A N 1
ATOM 1302 C CA . GLY A 1 161 ? -9.552 -8.175 0.754 1.00 86.94 161 GLY A CA 1
ATOM 1303 C C . GLY A 1 161 ? -9.415 -7.249 1.963 1.00 86.94 161 GLY A C 1
ATOM 1304 O O . GLY A 1 161 ? -9.742 -7.642 3.078 1.00 86.94 161 GLY A O 1
ATOM 1305 N N . MET A 1 162 ? -9.008 -5.997 1.741 1.00 88.19 162 MET A N 1
ATOM 1306 C CA . MET A 1 162 ? -8.971 -4.974 2.790 1.00 88.19 162 MET A CA 1
ATOM 1307 C C . MET A 1 162 ? -10.371 -4.553 3.247 1.00 88.19 162 MET A C 1
ATOM 1309 O O . MET A 1 162 ? -10.564 -4.289 4.428 1.00 88.19 162 MET A O 1
ATOM 1313 N N . ALA A 1 163 ? -11.354 -4.504 2.343 1.00 85.25 163 ALA A N 1
ATOM 1314 C CA . ALA A 1 163 ? -12.745 -4.250 2.719 1.00 85.25 163 ALA A CA 1
ATOM 1315 C C . ALA A 1 163 ? -13.304 -5.387 3.585 1.00 85.25 163 ALA A C 1
ATOM 1317 O O . ALA A 1 163 ? -13.912 -5.126 4.615 1.00 85.25 163 ALA A O 1
ATOM 1318 N N . LEU A 1 164 ? -13.041 -6.638 3.198 1.00 84.62 164 LEU A N 1
ATOM 1319 C CA . LEU A 1 164 ? -13.480 -7.825 3.933 1.00 84.62 164 LEU A CA 1
ATOM 1320 C C . LEU A 1 164 ? -12.816 -7.956 5.302 1.00 84.62 164 LEU A C 1
ATOM 1322 O O . LEU A 1 164 ? -13.452 -8.429 6.228 1.00 84.62 164 LEU A O 1
ATOM 1326 N N . TRP A 1 165 ? -11.568 -7.515 5.462 1.00 84.88 165 TRP A N 1
ATOM 1327 C CA . TRP A 1 165 ? -10.913 -7.526 6.774 1.00 84.88 165 TRP A CA 1
ATOM 1328 C C . TRP A 1 165 ? -11.588 -6.578 7.789 1.00 84.88 165 TRP A C 1
ATOM 1330 O O . TRP A 1 165 ? -11.368 -6.700 8.992 1.00 84.88 165 TRP A O 1
ATOM 1340 N N . MET A 1 166 ? -12.412 -5.634 7.326 1.00 75.94 166 MET A N 1
ATOM 1341 C CA . MET A 1 166 ? -13.200 -4.768 8.204 1.00 75.94 166 MET A CA 1
ATOM 1342 C C . MET A 1 166 ? -14.445 -5.463 8.786 1.00 75.94 166 MET A C 1
ATOM 1344 O O . MET A 1 166 ? -14.945 -5.012 9.816 1.00 75.94 166 MET A O 1
ATOM 1348 N N . VAL A 1 167 ? -14.956 -6.495 8.108 1.00 72.50 167 VAL A N 1
ATOM 1349 C CA . VAL A 1 167 ? -16.196 -7.214 8.448 1.00 72.50 167 VAL A CA 1
ATOM 1350 C C . VAL A 1 167 ? -15.911 -8.284 9.494 1.00 72.50 167 VAL A C 1
ATOM 1352 O O . VAL A 1 167 ? -16.664 -8.326 10.491 1.00 72.50 167 VAL A O 1
#

Organism: NCBI:txid27322

pLDDT: mean 79.05, std 11.74, range [44.97, 94.88]

Radius of gyration: 20.16 Å; chains: 1; bounding box: 47×36×61 Å

Foldseek 3Di:
DVVVVVVVVVVVVVVVVVVVVCCVPVVVVVLLVLLVVLCVVVPVVVLQVVLVVPVPDDDDPDPPPPVVVVPPVVVVVVVVVLVVLVVDPPRSVLVNQLVCQLVQLLVLCVSVCSSNVPDPVRSVVVSVVVVVVSSVLSSVLVVQCPDPPCNSVSVSVSSSVSSVVSD